Protein AF-A0A5K0UTP9-F1 (afdb_monomer)

Secondary structure (DSSP, 8-state):
-BSS----STTEEEEEETTEEEEEESS-GGG-EEB-----TT------

Radius of gyration: 13.98 Å; Cα contacts (8 Å, |Δi|>4): 68; chains: 1; bounding box: 34×16×38 Å

pLDDT: mean 85.25, std 15.66, range [52.72, 98.19]

InterPro domains:
  IPR000473 Large ribosomal subunit protein bL36 [MF_00251] (1-36)
  IPR000473 Large ribosomal subunit protein bL36 [PF00444] (1-36)
  IPR000473 Large ribosomal subunit protein bL36 [PS00828] (9-35)
  IPR000473 Large ribosomal subunit protein bL36 [TIGR01022] (1-36)
  IPR035977 Large ribosomal subunit protein bL36 superfamily [SSF57840] (1-36)
  IPR052010 Ribosomal Large Subunit bL36 [PTHR18804] (1-45)

Foldseek 3Di:
DDQDADDPDPQWDWDADPNWIWTCGPPDRVSTDTHDDPPPPPPDPPDD

Sequence (48 aa):
VRSSVKKLCEFCRVVKRRGIVYVLCTANPKHKQRQGMSTFAFEGPLSL

Mean predicted aligned error: 7.37 Å

Structure (mmCIF, N/CA/C/O backbone):
data_AF-A0A5K0UTP9-F1
#
_entry.id   AF-A0A5K0UTP9-F1
#
loop_
_atom_site.group_PDB
_atom_site.id
_atom_site.type_symbol
_atom_site.label_atom_id
_atom_site.label_alt_id
_atom_site.label_comp_id
_atom_site.label_asym_id
_atom_site.label_entity_id
_atom_site.label_seq_id
_atom_site.pdbx_PDB_ins_code
_atom_site.Cartn_x
_atom_site.Cartn_y
_atom_site.Cartn_z
_atom_site.occupancy
_atom_site.B_iso_or_equiv
_atom_site.auth_seq_id
_atom_site.auth_comp_id
_atom_site.auth_asym_id
_atom_site.auth_atom_id
_atom_site.pdbx_PDB_model_num
ATOM 1 N N . VAL A 1 1 ? 9.062 4.932 -0.152 1.00 71.81 1 VAL A N 1
ATOM 2 C CA . VAL A 1 1 ? 9.152 3.802 -1.118 1.00 71.81 1 VAL A CA 1
ATOM 3 C C . VAL A 1 1 ? 9.801 2.625 -0.387 1.00 71.81 1 VAL A C 1
ATOM 5 O O . VAL A 1 1 ? 10.650 2.899 0.448 1.00 71.81 1 VAL A O 1
ATOM 8 N N . ARG A 1 2 ? 9.362 1.370 -0.578 1.00 83.56 2 ARG A N 1
ATOM 9 C CA . ARG A 1 2 ? 9.840 0.176 0.166 1.00 83.56 2 ARG A CA 1
ATOM 10 C C . ARG A 1 2 ? 10.324 -0.905 -0.806 1.00 83.56 2 ARG A C 1
ATOM 12 O O . ARG A 1 2 ? 9.693 -1.071 -1.837 1.00 83.56 2 ARG A O 1
ATOM 19 N N . SER A 1 3 ? 11.382 -1.651 -0.489 1.00 85.06 3 SER A N 1
ATOM 20 C CA . SER A 1 3 ? 11.858 -2.776 -1.322 1.00 85.06 3 SER A CA 1
ATOM 21 C C . SER A 1 3 ? 10.821 -3.901 -1.426 1.00 85.06 3 SER A C 1
ATOM 23 O O . SER A 1 3 ? 10.513 -4.375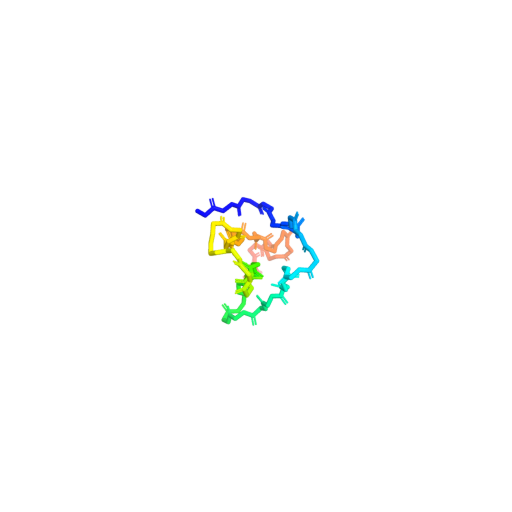 -2.518 1.00 85.06 3 SER A O 1
ATOM 25 N N . SER A 1 4 ? 10.205 -4.240 -0.296 1.00 88.94 4 SER A N 1
ATOM 26 C CA . SER A 1 4 ? 9.133 -5.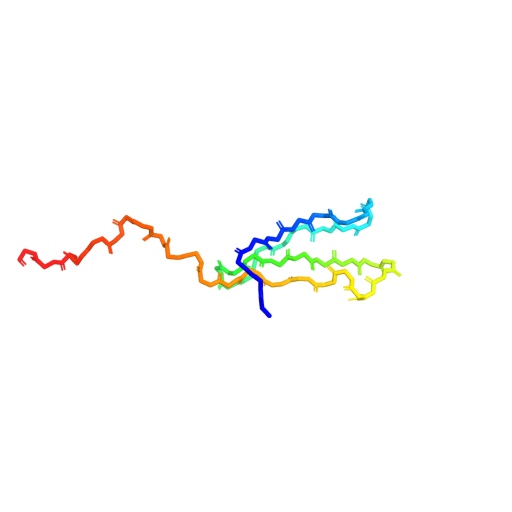230 -0.197 1.00 88.94 4 SER A CA 1
ATOM 27 C C . SER A 1 4 ? 7.869 -4.592 0.359 1.00 88.94 4 SER A C 1
ATOM 29 O O . SER A 1 4 ? 7.926 -3.705 1.215 1.00 88.94 4 SER A O 1
ATOM 31 N N . VAL A 1 5 ? 6.716 -5.058 -0.113 1.00 93.56 5 VAL A N 1
ATOM 32 C CA . VAL A 1 5 ? 5.405 -4.633 0.384 1.00 93.56 5 VAL A CA 1
ATOM 33 C C . VAL A 1 5 ? 4.657 -5.827 0.958 1.00 93.56 5 VAL A C 1
ATOM 35 O O . VAL A 1 5 ? 4.705 -6.918 0.399 1.00 93.56 5 VAL A O 1
ATOM 38 N N . LYS A 1 6 ? 3.9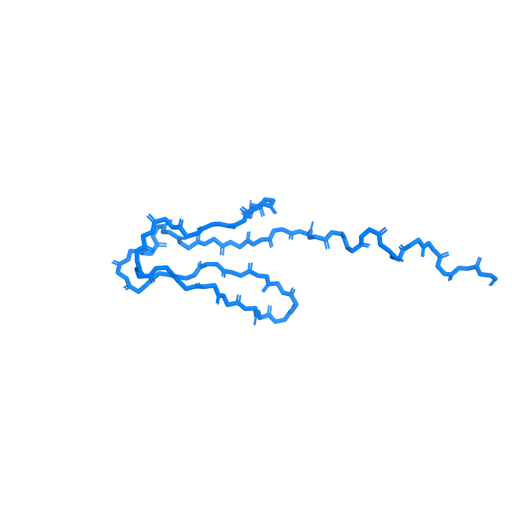67 -5.627 2.082 1.00 94.62 6 LYS A N 1
ATOM 39 C CA . LYS A 1 6 ? 3.179 -6.674 2.751 1.00 94.62 6 LYS A CA 1
ATOM 40 C C . LYS A 1 6 ? 1.875 -6.120 3.306 1.00 94.62 6 LYS A C 1
ATOM 42 O O . LYS A 1 6 ? 1.792 -4.934 3.630 1.00 94.62 6 LYS A O 1
ATOM 47 N N . LYS A 1 7 ? 0.854 -6.970 3.432 1.00 96.88 7 LYS A N 1
ATOM 48 C CA . LYS A 1 7 ? -0.384 -6.609 4.136 1.00 96.88 7 LYS A CA 1
ATOM 49 C C . LYS A 1 7 ? -0.086 -6.465 5.632 1.00 96.88 7 LYS A C 1
ATOM 51 O O . LYS A 1 7 ? 0.653 -7.270 6.186 1.00 96.88 7 LYS A O 1
ATOM 56 N N . LEU A 1 8 ? -0.636 -5.423 6.255 1.00 96.75 8 LEU A N 1
ATOM 57 C CA . LEU A 1 8 ? -0.497 -5.161 7.696 1.00 96.75 8 LEU A CA 1
ATOM 58 C C . LEU A 1 8 ? -1.794 -5.447 8.464 1.00 96.75 8 LEU A C 1
ATOM 60 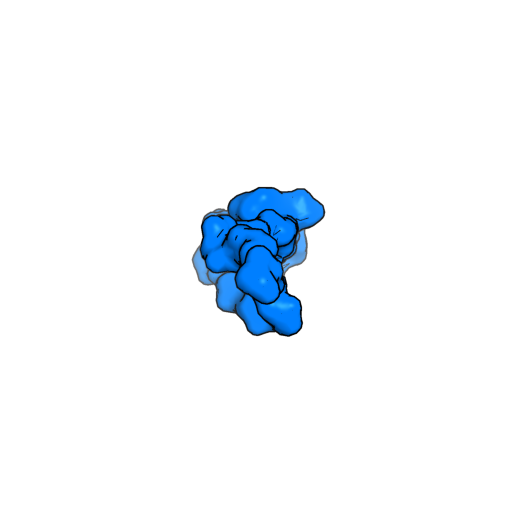O O . LEU A 1 8 ? -1.754 -5.659 9.667 1.00 96.75 8 LEU A O 1
ATOM 64 N N . CYS A 1 9 ? -2.934 -5.448 7.772 1.00 97.50 9 CYS A N 1
ATOM 65 C CA . CYS A 1 9 ? -4.243 -5.783 8.322 1.00 97.50 9 CYS A CA 1
ATOM 66 C C . CYS A 1 9 ? -5.131 -6.417 7.239 1.00 97.50 9 CYS A C 1
ATOM 68 O O . CYS A 1 9 ? -4.775 -6.428 6.057 1.00 97.50 9 CYS A O 1
ATOM 70 N N . GLU A 1 10 ? -6.318 -6.873 7.625 1.00 97.62 10 GLU A N 1
ATOM 71 C CA . GLU A 1 10 ? -7.293 -7.536 6.744 1.00 97.62 10 GLU A CA 1
ATOM 72 C C . GLU A 1 10 ? -7.825 -6.611 5.638 1.00 97.62 10 GLU A C 1
ATOM 74 O O . GLU A 1 10 ? -8.047 -7.031 4.504 1.00 97.62 10 GLU A O 1
ATOM 79 N N . PHE A 1 11 ? -7.922 -5.310 5.927 1.00 97.69 11 PHE A N 1
ATOM 80 C CA . PHE A 1 11 ? -8.331 -4.286 4.959 1.00 97.69 11 PHE A CA 1
ATOM 81 C C . PHE A 1 11 ? -7.240 -3.903 3.942 1.00 97.69 11 PHE A C 1
ATOM 83 O O . PHE A 1 11 ? -7.492 -3.105 3.034 1.00 97.69 11 PHE A O 1
ATOM 90 N N . CYS A 1 12 ? -6.018 -4.433 4.074 1.00 98.19 12 CYS A N 1
ATOM 91 C CA . CYS A 1 12 ? -4.949 -4.170 3.118 1.00 98.19 12 CYS A CA 1
ATOM 92 C C . CYS A 1 12 ? -5.154 -4.964 1.820 1.00 98.19 12 CYS A C 1
ATOM 94 O O . CYS A 1 12 ? -5.201 -6.196 1.808 1.00 9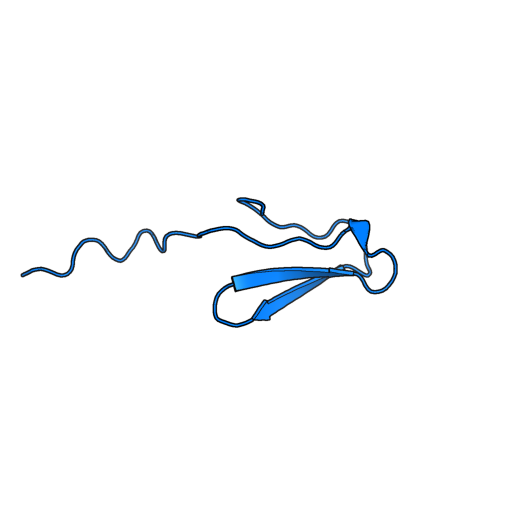8.19 12 CYS A O 1
ATOM 96 N N . ARG A 1 13 ? -5.164 -4.257 0.690 1.00 97.12 13 ARG A N 1
ATOM 97 C CA . ARG A 1 13 ? -5.280 -4.818 -0.658 1.00 97.12 13 ARG A CA 1
ATOM 98 C C . ARG A 1 13 ? -4.029 -4.520 -1.470 1.00 97.12 13 ARG A C 1
ATOM 100 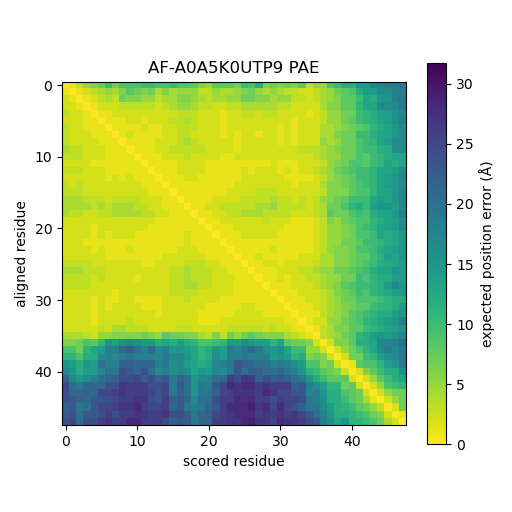O O . ARG A 1 13 ? -3.544 -3.389 -1.484 1.00 97.12 13 ARG A O 1
ATOM 107 N N . VAL A 1 14 ? -3.520 -5.543 -2.148 1.00 96.44 14 VAL A N 1
ATOM 108 C CA . VAL A 1 14 ? -2.389 -5.416 -3.071 1.00 96.44 14 VAL A CA 1
ATOM 109 C C . VAL A 1 14 ? -2.939 -5.030 -4.439 1.00 96.44 14 VAL A C 1
ATOM 111 O O . VAL A 1 14 ? -3.868 -5.669 -4.925 1.00 96.44 14 VAL A O 1
ATOM 114 N N . VAL A 1 15 ? -2.397 -3.978 -5.050 1.00 96.00 15 VAL A N 1
ATOM 115 C CA . VAL A 1 15 ? -2.844 -3.479 -6.356 1.00 96.00 15 VAL A CA 1
ATOM 116 C C . VAL A 1 15 ? -1.631 -3.150 -7.216 1.00 96.00 15 VAL A C 1
ATOM 118 O O . VAL A 1 15 ? -0.738 -2.433 -6.768 1.00 96.00 15 VAL A O 1
ATOM 121 N N . LYS A 1 16 ? -1.605 -3.630 -8.463 1.00 93.50 16 LYS A N 1
ATOM 122 C CA . LYS A 1 16 ? -0.563 -3.292 -9.441 1.00 93.50 16 LYS A CA 1
ATOM 123 C C . LYS A 1 16 ? -1.067 -2.179 -10.359 1.00 93.50 16 LYS A C 1
ATOM 125 O O . LYS A 1 16 ? -2.105 -2.328 -10.994 1.00 93.50 16 LYS A O 1
ATOM 130 N N . ARG A 1 17 ? -0.364 -1.044 -10.404 1.00 92.19 17 ARG A N 1
ATOM 131 C CA . ARG A 1 17 ? -0.700 0.109 -11.262 1.00 92.19 17 ARG A CA 1
ATOM 132 C C . ARG A 1 17 ? 0.559 0.577 -11.977 1.00 92.19 17 ARG A C 1
ATOM 134 O O . ARG A 1 17 ? 1.556 0.838 -11.312 1.00 92.19 17 ARG A O 1
ATOM 141 N N . ARG A 1 18 ? 0.510 0.694 -13.311 1.00 90.69 18 ARG A N 1
ATOM 142 C CA . ARG A 1 18 ? 1.660 1.109 -14.147 1.00 90.69 18 ARG A CA 1
ATOM 143 C C . ARG A 1 18 ? 2.929 0.288 -13.848 1.00 90.69 18 ARG A C 1
ATOM 145 O O . ARG A 1 18 ? 3.989 0.843 -13.595 1.00 90.69 18 ARG A O 1
ATOM 152 N N . GLY A 1 19 ? 2.785 -1.035 -13.746 1.00 89.00 19 GLY A N 1
ATOM 153 C CA . GLY A 1 19 ? 3.892 -1.948 -13.428 1.00 89.00 19 GLY A CA 1
ATOM 154 C C . GLY A 1 19 ? 4.337 -1.982 -11.957 1.00 89.00 19 GLY A C 1
ATOM 155 O O . GLY A 1 19 ? 5.008 -2.930 -11.568 1.00 89.00 19 GLY A O 1
ATOM 156 N N . ILE A 1 20 ? 3.913 -1.034 -11.115 1.00 91.38 20 ILE A N 1
ATOM 157 C CA . ILE A 1 20 ? 4.345 -0.912 -9.714 1.00 91.38 20 ILE A CA 1
ATOM 158 C C . ILE A 1 20 ? 3.318 -1.551 -8.773 1.00 91.38 20 ILE A C 1
ATOM 160 O O . ILE A 1 20 ? 2.112 -1.323 -8.910 1.00 91.38 20 ILE A O 1
ATOM 164 N N . VAL A 1 21 ? 3.789 -2.312 -7.783 1.00 93.62 21 VAL A N 1
ATOM 165 C CA . VAL A 1 21 ? 2.938 -2.910 -6.744 1.00 93.62 21 VAL A CA 1
ATOM 166 C C . VAL A 1 21 ? 2.729 -1.932 -5.589 1.00 93.62 21 VAL A C 1
ATOM 168 O O . VAL A 1 21 ? 3.669 -1.345 -5.050 1.00 93.62 21 VAL A O 1
ATOM 171 N N . TYR A 1 22 ? 1.478 -1.783 -5.173 1.00 95.44 22 TYR A N 1
ATOM 172 C CA . TYR A 1 22 ? 1.065 -0.991 -4.025 1.00 95.44 22 TYR A CA 1
ATOM 173 C C . TYR A 1 22 ? 0.322 -1.865 -3.023 1.00 95.44 22 TYR A C 1
ATOM 175 O O . TYR A 1 22 ? -0.365 -2.811 -3.400 1.00 95.44 22 TYR A O 1
ATOM 183 N N . VAL A 1 23 ? 0.388 -1.486 -1.750 1.00 97.31 23 VAL A N 1
ATOM 184 C CA . VAL A 1 23 ? -0.580 -1.915 -0.738 1.00 97.31 23 VAL A CA 1
ATOM 185 C C . VAL A 1 23 ? -1.416 -0.697 -0.392 1.00 97.31 23 VAL A C 1
ATOM 187 O O . VAL A 1 23 ? -0.872 0.327 0.015 1.00 97.31 23 VAL A O 1
ATOM 190 N N . LEU A 1 24 ? -2.725 -0.788 -0.589 1.00 96.94 24 LEU A N 1
ATOM 191 C CA . LEU A 1 24 ? -3.699 0.215 -0.169 1.00 96.94 24 LEU A CA 1
ATOM 19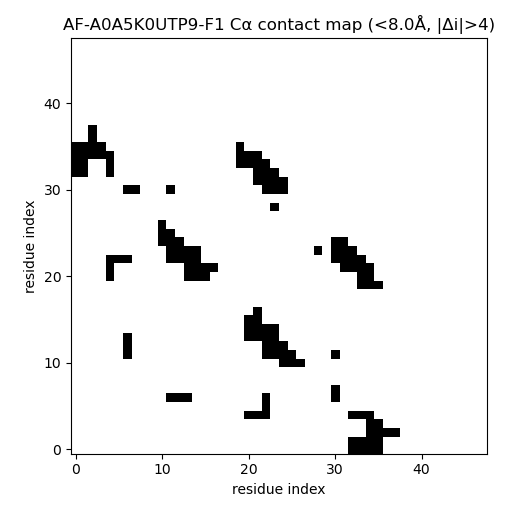2 C C . LEU A 1 24 ? -4.494 -0.344 1.008 1.00 96.94 24 LEU A C 1
ATOM 194 O O . LEU A 1 24 ? -4.689 -1.551 1.099 1.00 96.94 24 LEU A O 1
ATOM 198 N N . CYS A 1 25 ? -4.964 0.513 1.904 1.00 97.75 25 CYS A N 1
ATOM 199 C CA . CYS A 1 25 ? -5.799 0.111 3.030 1.00 97.75 25 CYS A CA 1
ATOM 200 C C . CYS A 1 25 ? -6.986 1.062 3.116 1.00 97.75 25 CYS A C 1
ATOM 202 O O . CYS A 1 25 ? -6.789 2.276 3.098 1.00 97.75 25 CYS A O 1
ATOM 204 N N . THR A 1 26 ? -8.196 0.511 3.178 1.00 97.38 26 THR A N 1
ATOM 205 C CA . THR A 1 26 ? -9.428 1.307 3.262 1.00 97.38 26 THR A CA 1
ATOM 206 C C . THR A 1 26 ? -9.675 1.837 4.671 1.00 97.38 26 THR A C 1
ATOM 208 O O . THR A 1 26 ? -10.222 2.921 4.812 1.00 97.38 26 THR A O 1
ATOM 211 N N . ALA A 1 27 ? -9.239 1.104 5.700 1.00 97.94 27 ALA A N 1
ATOM 212 C CA . ALA A 1 27 ? -9.455 1.468 7.100 1.00 97.94 27 ALA A CA 1
ATOM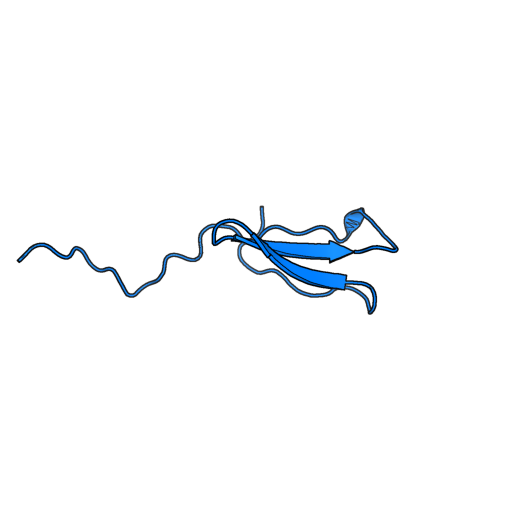 213 C C . ALA A 1 27 ? -8.372 2.403 7.669 1.00 97.94 27 ALA A C 1
ATOM 215 O O . ALA A 1 27 ? -8.672 3.259 8.493 1.00 97.94 27 ALA A O 1
ATOM 216 N N . ASN A 1 28 ? -7.107 2.249 7.254 1.00 97.38 28 ASN A N 1
ATOM 217 C CA . ASN A 1 28 ? -5.991 3.029 7.800 1.00 97.38 28 ASN A CA 1
ATOM 218 C C . ASN A 1 28 ? -5.000 3.485 6.708 1.00 97.38 28 ASN A C 1
ATOM 220 O O . ASN A 1 28 ? -4.232 2.660 6.197 1.00 97.38 28 ASN A O 1
ATOM 224 N N . PRO A 1 29 ? -4.922 4.791 6.387 1.00 95.19 29 PRO A N 1
ATOM 225 C CA . PRO A 1 29 ? -4.045 5.306 5.335 1.00 95.19 29 PRO A CA 1
ATOM 226 C C . PRO A 1 29 ? -2.547 5.129 5.632 1.00 95.19 29 PRO A C 1
ATOM 228 O O . PRO A 1 29 ? -1.749 5.088 4.693 1.00 95.19 29 PRO A O 1
ATOM 231 N N . LYS A 1 30 ? -2.141 4.947 6.901 1.00 96.00 30 LYS A N 1
ATOM 232 C CA . LYS A 1 30 ? -0.733 4.712 7.278 1.00 96.00 30 LYS A CA 1
ATOM 233 C C . LYS A 1 30 ? -0.181 3.387 6.744 1.00 96.00 30 LYS A C 1
ATOM 235 O O . LYS A 1 30 ? 1.028 3.239 6.607 1.00 96.00 30 LYS A O 1
ATOM 240 N N . HIS A 1 31 ? -1.045 2.430 6.401 1.00 97.12 31 HIS A N 1
ATOM 241 C CA . HIS A 1 31 ? -0.629 1.143 5.833 1.00 97.12 31 HIS A CA 1
ATOM 242 C C . HIS A 1 31 ? -0.296 1.217 4.335 1.00 97.12 31 HIS A C 1
ATOM 244 O O . HIS A 1 31 ? 0.112 0.206 3.754 1.00 97.12 31 HIS A O 1
ATOM 250 N N . LYS A 1 32 ? -0.476 2.383 3.691 1.00 95.81 32 LYS A N 1
ATOM 251 C CA . LYS A 1 32 ? -0.192 2.568 2.268 1.00 95.81 32 LYS A CA 1
ATOM 252 C C . LYS A 1 32 ? 1.292 2.334 1.981 1.00 95.81 32 LYS A C 1
ATOM 254 O O . LYS A 1 32 ? 2.155 3.042 2.494 1.00 95.81 32 LYS A O 1
ATOM 259 N N . GLN A 1 33 ? 1.595 1.372 1.115 1.00 96.19 33 GLN A N 1
ATOM 260 C CA . GLN A 1 33 ? 2.964 1.056 0.701 1.00 96.19 33 GLN A CA 1
ATOM 261 C C . GLN A 1 33 ? 3.093 1.079 -0.823 1.00 96.19 33 GLN A C 1
ATOM 263 O O . GLN A 1 33 ? 2.134 0.823 -1.549 1.00 96.19 33 GLN A O 1
ATOM 268 N N . ARG A 1 34 ? 4.303 1.378 -1.301 1.00 94.88 34 ARG A N 1
ATOM 269 C CA . ARG A 1 34 ? 4.702 1.330 -2.712 1.00 94.88 34 ARG A CA 1
ATOM 270 C C . ARG A 1 34 ? 5.987 0.523 -2.811 1.00 94.88 34 ARG A C 1
ATOM 272 O O . ARG A 1 34 ? 6.967 0.905 -2.161 1.00 94.88 34 ARG A O 1
ATOM 279 N N . GLN A 1 35 ? 5.969 -0.526 -3.626 1.00 92.38 35 GLN A N 1
ATOM 280 C CA . GLN A 1 35 ? 7.157 -1.297 -3.953 1.00 92.38 35 GLN A CA 1
ATOM 281 C C . GLN A 1 35 ? 8.079 -0.432 -4.819 1.00 92.38 35 GLN A C 1
ATOM 283 O O . GLN A 1 35 ? 7.628 0.230 -5.756 1.00 92.38 35 GLN A O 1
ATOM 288 N N . GLY A 1 36 ? 9.348 -0.354 -4.430 1.00 86.38 36 GLY A N 1
ATOM 289 C CA . GLY A 1 36 ? 10.416 0.249 -5.216 1.00 86.38 36 GLY A CA 1
ATOM 290 C C . GLY A 1 36 ? 10.725 -0.591 -6.450 1.00 86.38 36 GLY A C 1
ATOM 291 O O . GLY A 1 36 ? 9.969 -1.498 -6.789 1.00 86.38 36 GLY A O 1
ATOM 292 N N . MET A 1 37 ? 11.824 -0.279 -7.134 1.00 72.38 37 MET A N 1
ATOM 293 C CA . MET A 1 37 ? 12.246 -1.033 -8.314 1.00 72.38 37 MET A CA 1
ATOM 294 C C . MET A 1 37 ? 12.484 -2.499 -7.937 1.00 72.38 37 MET A C 1
ATOM 296 O O . MET A 1 37 ? 13.488 -2.827 -7.312 1.00 72.38 37 MET A O 1
ATOM 300 N N . SER A 1 38 ? 11.559 -3.379 -8.320 1.00 60.97 38 SER A N 1
ATOM 301 C CA . SER A 1 38 ? 11.911 -4.758 -8.619 1.00 60.97 38 SER A CA 1
ATOM 302 C C . SER A 1 38 ? 12.649 -4.687 -9.946 1.00 60.97 38 SER A C 1
ATOM 304 O O . SER A 1 38 ? 12.013 -4.590 -10.996 1.00 60.97 38 SER A O 1
ATOM 306 N N . THR A 1 39 ? 13.977 -4.630 -9.915 1.00 56.50 39 THR A N 1
ATOM 307 C CA . THR A 1 39 ? 14.742 -4.999 -11.100 1.00 56.50 39 THR A CA 1
ATOM 308 C C . THR A 1 39 ? 14.246 -6.391 -11.476 1.00 56.50 39 THR A C 1
ATOM 310 O O . THR A 1 39 ? 14.345 -7.328 -10.682 1.00 56.50 39 THR A O 1
ATOM 313 N N . PHE A 1 40 ? 13.589 -6.527 -12.630 1.00 58.12 40 PHE A N 1
ATOM 314 C CA . PHE A 1 40 ? 13.439 -7.848 -13.216 1.00 58.12 40 PHE A CA 1
ATOM 315 C C . PHE A 1 40 ? 14.875 -8.287 -13.463 1.00 58.12 40 PHE A C 1
ATOM 317 O O . PHE A 1 40 ? 15.522 -7.778 -14.369 1.00 58.12 40 PHE A O 1
ATOM 324 N N . ALA A 1 41 ? 15.411 -9.157 -12.611 1.00 57.88 41 ALA A N 1
ATOM 325 C CA . ALA A 1 41 ? 16.790 -9.629 -12.697 1.00 57.88 41 ALA A CA 1
ATOM 326 C C . ALA A 1 41 ? 17.056 -10.473 -13.965 1.00 57.88 41 ALA A C 1
ATOM 328 O O . ALA A 1 41 ? 18.019 -11.227 -14.002 1.00 57.88 41 ALA A O 1
ATOM 329 N N . PHE A 1 42 ? 16.192 -10.381 -14.983 1.00 60.59 42 PHE A N 1
ATOM 330 C CA . PHE A 1 42 ? 16.225 -11.191 -16.192 1.00 60.59 42 PHE A CA 1
ATOM 331 C C . PHE A 1 42 ? 16.385 -10.395 -17.495 1.00 60.59 42 PHE A C 1
ATOM 333 O O . PHE A 1 42 ? 16.594 -11.002 -18.536 1.00 60.59 42 PHE A O 1
ATOM 340 N N . GLU A 1 43 ? 16.391 -9.062 -17.468 1.00 58.12 43 GLU A N 1
ATOM 341 C CA . GLU A 1 43 ? 16.983 -8.301 -18.577 1.00 58.12 43 GLU A CA 1
ATOM 342 C C . GLU A 1 43 ? 18.418 -7.947 -18.187 1.00 58.12 43 GLU A C 1
ATOM 344 O O . GLU A 1 43 ? 18.739 -6.835 -17.769 1.00 58.12 43 GLU A O 1
ATOM 349 N N . GLY A 1 44 ? 19.297 -8.950 -18.308 1.00 62.69 44 GLY A N 1
ATOM 350 C CA . GLY A 1 44 ? 20.675 -8.658 -18.695 1.00 62.69 44 GLY A CA 1
ATOM 351 C C . GLY A 1 44 ? 20.661 -7.858 -20.007 1.00 62.69 44 GLY A C 1
ATOM 352 O O . GLY A 1 44 ? 19.654 -7.896 -20.720 1.00 62.69 44 GLY A O 1
ATOM 353 N N . PRO A 1 45 ? 21.722 -7.101 -20.328 1.00 58.47 45 PRO A N 1
ATOM 354 C CA . PRO A 1 45 ? 21.733 -6.285 -21.532 1.00 58.47 45 PRO A CA 1
ATOM 355 C C . PRO A 1 45 ? 21.484 -7.198 -22.736 1.00 58.47 45 PRO A C 1
ATOM 357 O O . PRO A 1 45 ? 22.322 -8.031 -23.075 1.00 58.47 45 PRO A O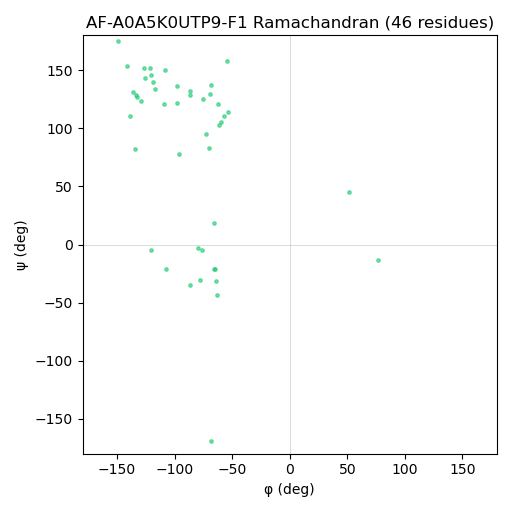 1
ATOM 360 N N . LEU A 1 46 ? 20.315 -7.074 -23.366 1.00 62.91 46 LEU A N 1
ATOM 361 C CA . LEU A 1 46 ? 20.113 -7.577 -24.718 1.00 62.91 46 LEU A CA 1
ATOM 362 C C . LEU A 1 46 ? 20.938 -6.676 -25.638 1.00 62.91 46 LEU A C 1
ATOM 364 O O . LEU A 1 46 ? 20.443 -5.700 -26.193 1.00 62.91 46 LEU A O 1
ATOM 368 N N . SER A 1 47 ? 22.222 -6.992 -25.739 1.00 54.28 47 SER A N 1
ATOM 369 C CA . SER A 1 47 ? 23.118 -6.535 -26.790 1.00 54.28 47 SER A CA 1
ATOM 370 C C . SER A 1 47 ? 23.912 -7.753 -27.256 1.00 54.28 47 SER A C 1
ATOM 372 O O . SER A 1 47 ? 25.008 -8.016 -26.754 1.00 54.28 47 SER A O 1
ATOM 374 N N . LEU A 1 48 ? 23.293 -8.539 -28.142 1.00 52.72 48 LEU A N 1
ATOM 375 C CA . LEU A 1 48 ? 24.043 -9.205 -29.208 1.00 52.72 48 LEU A CA 1
ATOM 376 C C . LEU A 1 48 ? 24.422 -8.141 -30.238 1.00 52.72 48 LEU A C 1
ATOM 378 O O . LEU A 1 48 ? 23.545 -7.290 -30.522 1.00 52.72 48 LEU A O 1
#

Organism: NCBI:txid210225

Solvent-accessible surface area (backbone atoms only — not comparable to full-atom values): 3193 Å² total; per-residue (Å²): 124,32,86,71,73,74,74,89,53,91,61,39,44,80,46,76,56,96,91,36,46,30,30,43,32,84,84,44,72,87,61,52,40,40,35,42,88,74,71,66,89,76,74,64,85,91,71,130

Nearest PDB structures (foldseek):
  7otc-assembly1_4  TM=1.002E+00  e=2.374E-04  Escherichia coli BL21(DE3)
  7ryh-assembly1_3  TM=9.952E-01  e=4.277E-04  Acinetobacter baumannii AB0057
  6ydw-assembly1_B9  TM=9.824E-01  e=5.932E-04  Sus scrofa
  5aj4-assembly1_B9  TM=9.931E-01  e=7.219E-04  Sus scrofa
  7o9k-assembly1_4  TM=9.676E-01  e=1.389E-03  Homo sapiens